Protein AF-A0A846P9B1-F1 (afdb_monomer)

Sequence (70 aa):
VGKTELARQLAERMGIAMHRFDMSEYQERHTVSRLIGSPPGYVGYDEGGLLTDAIRKTPHAVLLLDEVEK

Secondary structure (DSSP, 8-state):
--HHHHHHHHHHHHT-EEEEEEGGGG-SHHHHHHHHBPPTTSTTTTSBPHHHHHHHH-SSEEEEEESTT-

Structure (mmCIF, N/CA/C/O backbone):
data_AF-A0A846P9B1-F1
#
_entry.id   AF-A0A846P9B1-F1
#
loop_
_atom_site.group_PDB
_atom_site.id
_atom_site.type_symbol
_atom_site.label_atom_id
_atom_site.label_alt_id
_atom_site.label_comp_id
_atom_site.label_asym_id
_atom_site.label_entity_id
_atom_site.label_seq_id
_atom_site.pdbx_PDB_ins_code
_atom_site.Cartn_x
_atom_site.Cartn_y
_atom_site.Cartn_z
_atom_site.occupancy
_atom_site.B_iso_or_equiv
_atom_site.auth_seq_id
_atom_site.auth_comp_id
_atom_site.auth_asym_id
_atom_site.auth_atom_id
_atom_site.pdbx_PDB_model_num
ATOM 1 N N . VAL A 1 1 ? -2.501 11.381 14.563 1.00 79.94 1 VAL A N 1
ATOM 2 C CA . VAL A 1 1 ? -2.870 10.249 15.450 1.00 79.94 1 VAL A CA 1
ATOM 3 C C . VAL A 1 1 ? -4.151 9.617 14.905 1.00 79.94 1 VAL A C 1
ATOM 5 O O . VAL A 1 1 ? -5.017 10.375 14.496 1.00 79.94 1 VAL A O 1
ATOM 8 N N . GLY A 1 2 ? -4.250 8.283 14.803 1.00 90.50 2 GLY A N 1
ATOM 9 C CA . GLY A 1 2 ? -5.475 7.573 14.371 1.00 90.50 2 GLY A CA 1
ATOM 10 C C . GLY A 1 2 ? -5.682 7.353 12.860 1.00 90.50 2 GLY A C 1
ATOM 11 O O . GLY A 1 2 ? -6.658 6.715 12.480 1.00 90.50 2 GLY A O 1
ATOM 12 N N . LYS A 1 3 ? -4.771 7.826 11.996 1.00 91.19 3 LYS A N 1
ATOM 13 C CA . LYS A 1 3 ? -4.875 7.694 10.525 1.00 91.19 3 LYS A CA 1
ATOM 14 C C . LYS A 1 3 ? -4.971 6.220 10.086 1.00 91.19 3 LYS A C 1
ATOM 16 O O . LYS A 1 3 ? -5.906 5.834 9.390 1.00 91.19 3 LYS A O 1
ATOM 21 N N . THR A 1 4 ? -4.045 5.391 10.564 1.00 94.25 4 THR A N 1
ATOM 22 C CA . THR A 1 4 ? -3.977 3.950 10.264 1.00 94.25 4 THR A CA 1
ATOM 23 C C . THR A 1 4 ? -5.192 3.191 10.794 1.00 94.25 4 THR A C 1
ATOM 25 O O . THR A 1 4 ? -5.730 2.320 10.118 1.00 94.25 4 THR A O 1
ATOM 28 N N . GLU A 1 5 ? -5.656 3.555 11.990 1.00 96.62 5 GLU A N 1
ATOM 29 C CA . GLU A 1 5 ? -6.820 2.935 12.623 1.00 96.62 5 GLU A CA 1
ATOM 30 C C . GLU A 1 5 ? -8.107 3.214 11.837 1.00 96.62 5 GLU A C 1
ATOM 32 O O . GLU A 1 5 ? -8.893 2.300 11.600 1.00 96.62 5 GLU A O 1
ATOM 37 N N . LEU A 1 6 ? -8.289 4.446 11.350 1.00 96.94 6 LEU A N 1
ATOM 38 C CA . LEU A 1 6 ? -9.413 4.793 10.480 1.00 96.94 6 LEU A CA 1
ATOM 39 C C . LEU A 1 6 ? -9.405 3.969 9.184 1.00 96.94 6 LEU A C 1
ATOM 41 O O . LEU A 1 6 ? -10.448 3.462 8.781 1.00 96.94 6 LEU A O 1
ATOM 45 N N . ALA A 1 7 ? -8.241 3.809 8.548 1.00 97.56 7 ALA A N 1
ATOM 46 C CA . ALA A 1 7 ? -8.110 3.017 7.324 1.00 97.56 7 ALA A CA 1
ATOM 47 C C . ALA A 1 7 ? -8.456 1.535 7.555 1.00 97.56 7 ALA A C 1
ATOM 49 O O . ALA A 1 7 ? -9.175 0.938 6.753 1.00 97.56 7 ALA A O 1
ATOM 50 N N . ARG A 1 8 ? -8.006 0.966 8.681 1.00 97.50 8 ARG A N 1
ATOM 51 C CA . ARG A 1 8 ? -8.326 -0.409 9.080 1.00 97.50 8 ARG A CA 1
ATOM 52 C C . ARG A 1 8 ? -9.826 -0.602 9.300 1.00 97.50 8 ARG A C 1
ATOM 54 O O . ARG A 1 8 ? -10.418 -1.504 8.715 1.00 97.50 8 ARG A O 1
ATOM 61 N N . GLN A 1 9 ? -10.451 0.280 10.080 1.00 98.31 9 GLN A N 1
ATOM 62 C CA . GLN A 1 9 ? -11.896 0.240 10.324 1.00 98.31 9 GLN A CA 1
ATOM 63 C C . GLN A 1 9 ? -12.694 0.417 9.029 1.00 98.31 9 GLN A C 1
ATOM 65 O O . GLN A 1 9 ? -13.703 -0.253 8.837 1.00 98.31 9 GLN A O 1
ATOM 70 N N . LEU A 1 10 ? -12.251 1.287 8.118 1.00 98.12 10 LEU A N 1
ATOM 71 C CA . LEU A 1 10 ? -12.904 1.475 6.823 1.00 98.12 10 LEU A CA 1
ATOM 72 C C . LEU A 1 10 ? -12.883 0.186 5.991 1.00 98.12 10 LEU A C 1
ATOM 74 O O . LEU A 1 10 ? -13.926 -0.218 5.480 1.00 98.12 10 LEU A O 1
ATOM 78 N N . ALA A 1 11 ? -11.728 -0.478 5.897 1.00 98.31 11 ALA A N 1
ATOM 79 C CA . ALA A 1 11 ? -11.592 -1.740 5.174 1.00 98.31 11 ALA A CA 1
ATOM 80 C C . ALA A 1 11 ? -12.494 -2.836 5.766 1.00 98.31 11 ALA A C 1
ATOM 82 O O . ALA A 1 11 ? -13.237 -3.488 5.031 1.00 98.31 11 ALA A O 1
ATOM 83 N N . GLU A 1 12 ? -12.505 -2.969 7.097 1.00 98.25 12 GLU A N 1
ATOM 84 C CA . GLU A 1 12 ? -13.371 -3.909 7.821 1.00 98.25 12 GLU A 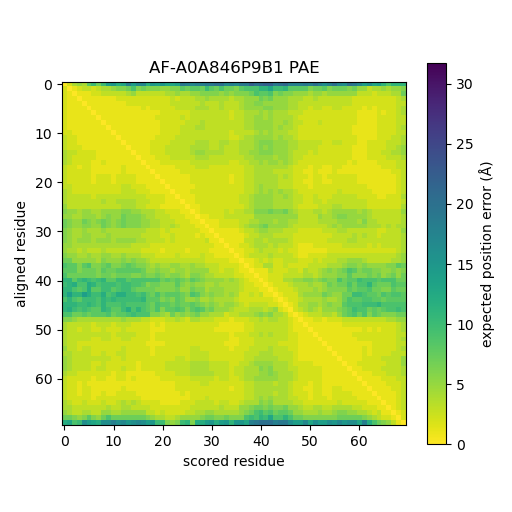CA 1
ATOM 85 C C . GLU A 1 12 ? -14.861 -3.618 7.587 1.00 98.25 12 GLU A C 1
ATOM 87 O O . GLU A 1 12 ? -15.635 -4.529 7.295 1.00 98.25 12 GLU A O 1
ATOM 92 N N . ARG A 1 13 ? -15.276 -2.346 7.660 1.00 98.50 13 ARG A N 1
ATOM 93 C CA . ARG A 1 13 ? -16.674 -1.931 7.452 1.00 98.50 13 ARG A CA 1
ATOM 94 C C . ARG A 1 13 ? -17.152 -2.133 6.020 1.00 98.50 13 ARG A C 1
ATOM 96 O O . ARG A 1 13 ? -18.333 -2.398 5.817 1.00 98.50 13 ARG A O 1
ATOM 103 N N . MET A 1 14 ? -16.259 -1.994 5.046 1.00 98.00 14 MET A N 1
ATOM 104 C CA . MET A 1 14 ? -16.557 -2.213 3.631 1.00 98.00 14 MET A CA 1
ATOM 105 C C . MET A 1 14 ? -16.390 -3.678 3.204 1.00 98.00 14 MET A C 1
ATOM 107 O O . MET A 1 14 ? -16.806 -4.028 2.102 1.00 98.00 14 MET A O 1
ATOM 111 N N . GLY A 1 15 ? -15.794 -4.533 4.044 1.00 98.12 15 GLY A N 1
ATOM 112 C CA . GLY A 1 15 ? -15.511 -5.930 3.709 1.00 98.12 15 GLY A CA 1
ATOM 113 C C . GLY A 1 15 ? -14.488 -6.090 2.579 1.00 98.12 15 GLY A C 1
ATOM 114 O O . GLY A 1 15 ? -14.572 -7.046 1.811 1.00 98.12 15 GLY A O 1
ATOM 115 N N . ILE A 1 16 ? -13.549 -5.148 2.450 1.00 98.12 16 ILE A N 1
ATOM 116 C CA . ILE A 1 16 ? -12.513 -5.144 1.406 1.00 98.12 16 ILE A CA 1
ATOM 117 C C . ILE A 1 16 ? -11.117 -5.283 2.010 1.00 98.12 16 ILE A C 1
ATOM 119 O O . ILE A 1 16 ? -10.904 -5.021 3.193 1.00 98.12 16 ILE A O 1
ATOM 123 N N . ALA A 1 17 ? -10.149 -5.689 1.190 1.00 98.00 17 ALA A N 1
ATOM 124 C CA . ALA A 1 17 ? -8.764 -5.812 1.630 1.00 98.00 17 ALA A CA 1
ATOM 125 C C . ALA A 1 17 ? -8.171 -4.443 2.005 1.00 98.00 17 ALA A C 1
ATOM 127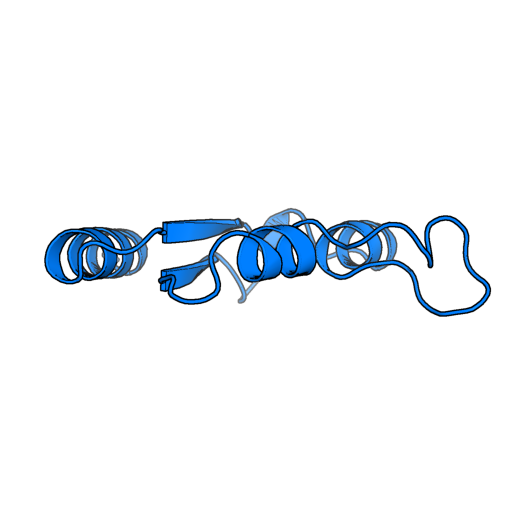 O O . ALA A 1 17 ? -8.508 -3.420 1.406 1.00 98.00 17 ALA A O 1
ATOM 128 N N . MET A 1 18 ? -7.247 -4.438 2.965 1.00 97.88 18 MET A N 1
ATOM 129 C CA . MET A 1 18 ? -6.388 -3.292 3.254 1.00 97.88 18 MET A CA 1
ATOM 130 C C . MET A 1 18 ? -4.961 -3.618 2.822 1.00 97.88 18 MET A C 1
ATOM 132 O O . MET A 1 18 ? -4.363 -4.563 3.334 1.00 97.88 18 MET A O 1
ATOM 136 N N . HIS A 1 19 ? -4.406 -2.805 1.928 1.00 98.00 19 HIS A N 1
ATOM 137 C CA . HIS A 1 19 ? -2.988 -2.827 1.575 1.00 98.00 19 HIS A CA 1
ATOM 138 C C . HIS A 1 19 ? -2.295 -1.663 2.252 1.00 98.00 19 HIS A C 1
AT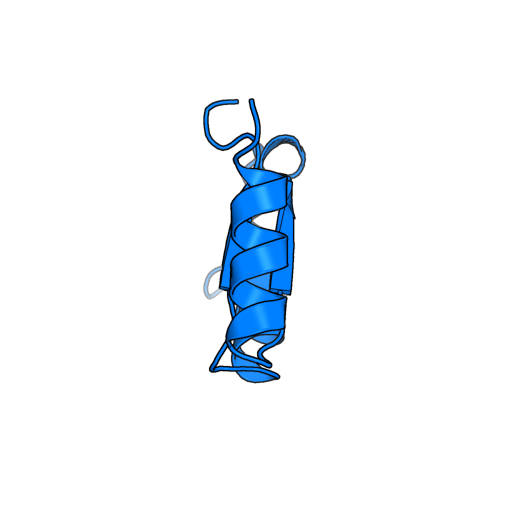OM 140 O O . HIS A 1 19 ? -2.732 -0.524 2.110 1.00 98.00 19 HIS A O 1
ATOM 146 N N . ARG A 1 20 ? -1.218 -1.934 2.985 1.00 96.50 20 ARG A N 1
ATOM 147 C CA . ARG A 1 20 ? -0.436 -0.909 3.673 1.00 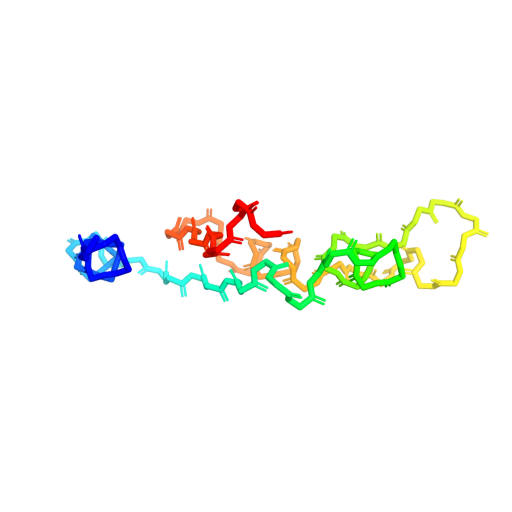96.50 20 ARG A CA 1
ATOM 148 C C . ARG A 1 20 ? 1.004 -0.966 3.201 1.00 96.50 20 ARG A C 1
ATOM 150 O O . ARG A 1 20 ? 1.617 -2.027 3.251 1.00 96.50 20 ARG A O 1
ATOM 157 N N . PHE A 1 21 ? 1.530 0.185 2.814 1.00 96.12 21 PHE A N 1
ATOM 158 C CA . PHE A 1 21 ? 2.935 0.367 2.491 1.00 96.12 21 PHE A CA 1
ATOM 159 C C . PHE A 1 21 ? 3.489 1.510 3.344 1.00 96.12 21 PHE A C 1
ATOM 161 O O . PHE A 1 21 ? 2.883 2.580 3.402 1.00 96.12 21 PHE A O 1
ATOM 168 N N . ASP A 1 22 ? 4.611 1.271 4.021 1.00 94.94 22 ASP A N 1
ATOM 169 C CA . ASP A 1 22 ? 5.355 2.295 4.759 1.00 94.94 22 ASP A CA 1
ATOM 170 C C . ASP A 1 22 ? 6.284 3.022 3.782 1.00 94.94 22 ASP A C 1
ATOM 172 O O . ASP A 1 22 ? 7.208 2.417 3.241 1.00 94.94 22 ASP A O 1
ATOM 176 N N . MET A 1 23 ? 6.018 4.299 3.499 1.00 94.44 23 MET A N 1
ATOM 177 C CA . MET A 1 23 ? 6.765 5.058 2.489 1.00 94.44 23 MET A CA 1
ATOM 178 C C . MET A 1 23 ? 8.204 5.357 2.902 1.00 94.44 23 MET A C 1
ATOM 180 O O . MET A 1 23 ? 9.030 5.599 2.022 1.00 94.44 23 MET A O 1
ATOM 184 N N . SER A 1 24 ? 8.549 5.221 4.187 1.00 93.62 24 SER A N 1
ATOM 185 C CA . SER A 1 24 ? 9.932 5.383 4.643 1.00 93.62 24 SER A CA 1
ATOM 186 C C . SER A 1 24 ? 10.880 4.316 4.072 1.00 93.62 24 SER A C 1
ATOM 188 O O . SER A 1 24 ? 12.068 4.575 3.897 1.00 93.62 24 SER A O 1
ATOM 190 N N . GLU A 1 25 ? 10.364 3.147 3.674 1.00 93.25 25 GLU A N 1
ATOM 191 C CA . GLU A 1 25 ? 11.138 2.095 2.994 1.00 93.25 25 GLU A CA 1
ATOM 192 C C . GLU A 1 25 ? 11.423 2.421 1.511 1.00 93.25 25 GLU A C 1
ATOM 194 O O . GLU A 1 25 ? 12.298 1.816 0.881 1.00 93.25 25 GLU A O 1
ATOM 199 N N . TYR A 1 26 ? 10.697 3.384 0.934 1.00 93.19 26 TYR A N 1
ATOM 200 C CA . TYR A 1 26 ? 10.655 3.653 -0.507 1.00 93.19 26 TYR A CA 1
ATOM 201 C C . TYR A 1 26 ? 11.159 5.052 -0.893 1.00 93.19 26 TYR A C 1
ATOM 203 O O . TYR A 1 26 ? 10.817 5.555 -1.958 1.00 93.19 26 TYR A O 1
ATOM 211 N N . GLN A 1 27 ? 11.988 5.680 -0.061 1.00 89.56 27 GLN A N 1
ATOM 212 C CA . GLN A 1 27 ? 12.521 7.029 -0.314 1.00 89.56 27 GLN A CA 1
ATOM 213 C C . GLN A 1 27 ? 13.567 7.070 -1.438 1.00 89.56 27 GLN A C 1
ATOM 215 O O . GLN A 1 27 ? 13.739 8.077 -2.125 1.00 89.56 27 GLN A O 1
ATOM 220 N N . GLU A 1 28 ? 14.271 5.960 -1.643 1.00 90.00 28 GLU A N 1
ATOM 221 C CA . GLU A 1 28 ? 15.357 5.854 -2.606 1.00 90.00 28 GLU A CA 1
ATOM 222 C C . GLU A 1 28 ? 14.859 5.396 -3.980 1.00 90.00 28 GLU A C 1
ATOM 224 O O . GLU A 1 28 ? 14.015 4.511 -4.118 1.00 90.00 28 GLU A O 1
ATOM 229 N N . ARG A 1 29 ? 15.456 5.919 -5.055 1.00 84.62 29 ARG A N 1
ATOM 230 C CA . ARG A 1 29 ? 15.013 5.620 -6.433 1.00 84.62 29 ARG A CA 1
ATOM 231 C C . ARG A 1 29 ? 14.986 4.117 -6.761 1.00 84.62 29 ARG A C 1
ATOM 233 O O . ARG A 1 29 ? 14.140 3.650 -7.529 1.00 84.62 29 ARG A O 1
ATOM 240 N N . HIS A 1 30 ? 15.915 3.354 -6.189 1.00 85.75 30 HIS A N 1
ATOM 241 C CA . HIS A 1 30 ? 15.997 1.910 -6.396 1.00 85.75 30 HIS A CA 1
ATOM 242 C C . HIS A 1 30 ? 14.928 1.137 -5.607 1.00 85.75 30 HIS A C 1
ATOM 244 O O . HIS A 1 30 ? 14.466 0.101 -6.086 1.00 85.75 30 HIS A O 1
ATOM 250 N N . THR A 1 31 ? 14.493 1.630 -4.442 1.00 89.88 31 THR A N 1
ATOM 251 C CA . THR A 1 31 ? 13.399 1.012 -3.680 1.00 89.88 31 THR A CA 1
ATOM 252 C C . THR A 1 31 ? 12.042 1.370 -4.277 1.00 89.88 31 THR A C 1
ATOM 254 O O . THR A 1 31 ? 11.205 0.478 -4.409 1.00 89.88 31 THR A O 1
ATOM 257 N N . VAL A 1 32 ? 11.859 2.595 -4.791 1.00 90.56 32 VAL A N 1
ATOM 258 C CA . VAL A 1 32 ? 10.658 2.981 -5.563 1.00 90.56 32 VAL A CA 1
ATOM 259 C C . VAL A 1 32 ? 10.403 2.013 -6.717 1.00 90.56 32 VAL A C 1
ATOM 261 O O . VAL A 1 32 ? 9.276 1.564 -6.906 1.00 90.56 32 VAL A O 1
ATOM 264 N N . SER A 1 33 ? 11.450 1.629 -7.453 1.00 90.69 33 SER A N 1
ATOM 265 C CA . SER A 1 33 ? 11.319 0.704 -8.589 1.00 90.69 33 SER A CA 1
ATOM 266 C C . SER A 1 33 ? 10.786 -0.673 -8.164 1.00 90.69 33 SER A C 1
ATOM 268 O O . SER A 1 33 ? 10.041 -1.291 -8.913 1.00 90.69 33 SER A O 1
ATOM 270 N N . ARG A 1 34 ? 11.068 -1.137 -6.937 1.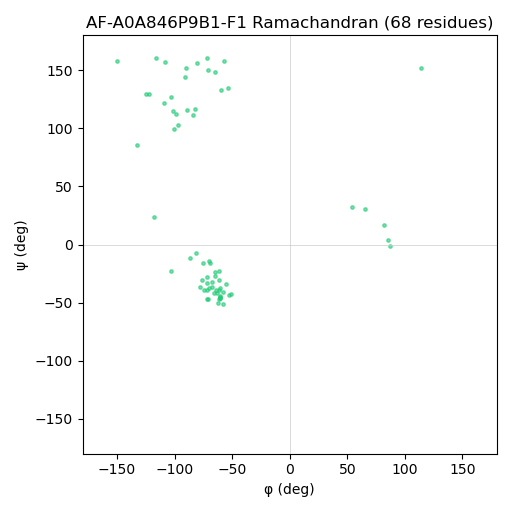00 90.12 34 ARG A N 1
ATOM 271 C CA . ARG A 1 34 ? 10.462 -2.371 -6.394 1.00 90.12 34 ARG A CA 1
ATOM 272 C C . ARG A 1 34 ? 8.983 -2.192 -6.043 1.00 90.12 34 ARG A C 1
ATOM 274 O O . ARG A 1 34 ? 8.204 -3.134 -6.161 1.00 90.12 34 ARG A O 1
ATOM 281 N N . LEU A 1 35 ? 8.587 -0.997 -5.601 1.00 94.25 35 LEU A N 1
ATOM 282 C CA . LEU A 1 35 ? 7.204 -0.703 -5.226 1.00 94.25 35 LEU A CA 1
ATOM 283 C C . LEU A 1 35 ? 6.279 -0.646 -6.445 1.00 94.25 35 LEU A C 1
ATOM 285 O O . LEU A 1 35 ? 5.205 -1.242 -6.418 1.00 94.25 35 LEU A O 1
ATOM 289 N N . ILE A 1 36 ? 6.682 0.063 -7.502 1.00 92.31 36 ILE A N 1
ATOM 290 C CA . ILE A 1 36 ? 5.816 0.331 -8.666 1.00 92.31 36 ILE A CA 1
ATOM 291 C C . ILE A 1 36 ? 6.137 -0.533 -9.892 1.00 92.31 36 ILE A C 1
ATOM 293 O O . ILE A 1 36 ? 5.244 -0.769 -10.707 1.00 92.31 36 ILE A O 1
ATOM 297 N N . GLY A 1 37 ? 7.363 -1.048 -9.981 1.00 92.12 37 GLY A N 1
ATOM 298 C CA . GLY A 1 37 ? 7.919 -1.737 -11.145 1.00 92.12 37 GLY A CA 1
ATOM 299 C C . GLY A 1 37 ? 9.074 -0.943 -11.762 1.00 92.12 37 GLY A C 1
ATOM 300 O O . GLY A 1 37 ? 9.141 0.287 -11.651 1.00 92.12 37 GLY A O 1
ATOM 301 N N . SER A 1 38 ? 10.005 -1.646 -12.408 1.00 91.44 38 SER A N 1
ATOM 302 C CA . SER A 1 38 ? 11.103 -1.001 -13.134 1.00 91.44 38 SER A CA 1
ATOM 303 C C . SER A 1 38 ? 10.589 -0.310 -14.407 1.00 91.44 38 SER A C 1
ATOM 305 O O . SER A 1 38 ? 9.614 -0.765 -14.999 1.00 91.44 38 SER A O 1
ATOM 307 N N . PRO A 1 39 ? 11.225 0.778 -14.875 1.00 86.06 39 PRO A N 1
ATOM 308 C CA . PRO A 1 39 ? 10.879 1.398 -1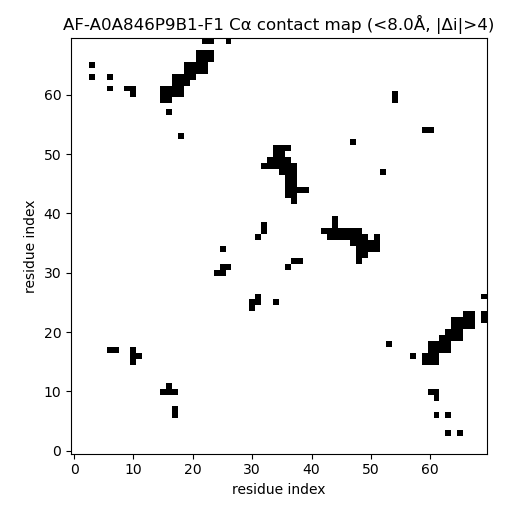6.153 1.00 86.06 39 PRO A CA 1
ATOM 309 C C . PRO A 1 39 ? 11.318 0.544 -17.363 1.00 86.06 39 PRO A C 1
ATOM 311 O O . PRO A 1 39 ? 12.215 -0.293 -17.227 1.00 86.06 39 PRO A O 1
ATOM 314 N N . PRO A 1 40 ? 10.742 0.764 -18.566 1.00 87.50 40 PRO A N 1
ATOM 315 C CA . PRO A 1 40 ? 11.153 0.060 -19.782 1.00 87.50 40 PRO A CA 1
ATOM 316 C C . PRO A 1 40 ? 12.658 0.184 -20.035 1.00 87.50 40 PRO A C 1
ATOM 318 O O . PRO A 1 40 ? 13.221 1.276 -19.942 1.00 87.50 40 PRO A O 1
ATOM 321 N N . GLY A 1 41 ? 13.308 -0.933 -20.369 1.00 86.88 41 GLY A N 1
ATOM 322 C CA . GLY A 1 41 ? 14.756 -0.986 -20.606 1.00 86.88 41 GLY A CA 1
ATOM 323 C C . GLY A 1 41 ? 15.617 -1.185 -19.351 1.00 86.88 41 GLY A C 1
ATOM 324 O O . GLY A 1 41 ? 16.841 -1.199 -19.465 1.00 86.88 41 GLY A O 1
ATOM 325 N N . TYR A 1 42 ? 15.007 -1.373 -18.175 1.00 86.56 42 TYR A N 1
ATOM 326 C CA . TYR A 1 42 ? 15.692 -1.737 -16.931 1.00 86.56 42 TYR A CA 1
ATOM 327 C C . TYR A 1 42 ? 15.387 -3.187 -16.529 1.00 86.56 42 TYR A C 1
ATOM 329 O O . TYR A 1 42 ? 14.367 -3.760 -16.913 1.00 86.56 42 TYR A O 1
ATOM 337 N N . VAL A 1 43 ? 16.276 -3.790 -15.734 1.00 84.94 43 VAL A N 1
ATOM 338 C CA . VAL A 1 43 ? 16.072 -5.140 -15.179 1.00 84.94 43 VAL A CA 1
ATOM 339 C C . VAL A 1 43 ? 14.804 -5.160 -14.319 1.00 84.94 43 VAL A C 1
ATOM 341 O O . VAL A 1 43 ? 14.604 -4.267 -13.492 1.00 84.94 43 VAL A O 1
ATOM 344 N N . GLY A 1 44 ? 13.954 -6.170 -14.521 1.00 81.62 44 GLY A N 1
ATOM 345 C CA . GLY A 1 44 ? 12.676 -6.307 -13.817 1.00 81.62 44 GLY A CA 1
ATOM 346 C C . GLY A 1 44 ? 11.533 -5.471 -14.403 1.00 81.62 44 GLY A C 1
ATOM 347 O O . GLY A 1 44 ? 10.549 -5.260 -13.714 1.00 81.62 44 GLY A O 1
ATOM 348 N N . TYR A 1 45 ? 11.638 -4.963 -15.641 1.00 83.88 45 TYR A N 1
ATOM 349 C CA . TYR A 1 45 ? 10.533 -4.238 -16.300 1.00 83.88 45 TYR A CA 1
ATOM 350 C C . TYR A 1 45 ? 9.253 -5.081 -16.426 1.00 83.88 45 TYR A C 1
ATOM 352 O O . TYR A 1 45 ? 8.154 -4.581 -16.200 1.00 83.88 45 TYR A O 1
ATOM 360 N N . ASP A 1 46 ? 9.405 -6.364 -16.754 1.00 84.25 46 ASP A N 1
ATOM 361 C CA . ASP A 1 46 ? 8.281 -7.300 -16.876 1.00 84.25 46 ASP A CA 1
ATOM 362 C C . ASP A 1 46 ? 7.829 -7.860 -15.514 1.00 84.25 46 ASP A C 1
ATOM 364 O O . ASP A 1 46 ? 6.807 -8.543 -15.420 1.00 84.25 46 ASP A O 1
ATOM 368 N N . GLU A 1 47 ? 8.577 -7.566 -14.448 1.00 82.69 47 GLU A N 1
ATOM 369 C CA . GLU A 1 47 ? 8.221 -7.904 -13.077 1.00 82.69 47 GLU A CA 1
ATOM 370 C C . GLU A 1 47 ? 7.396 -6.741 -12.507 1.00 82.69 47 GLU A C 1
ATOM 372 O O . GLU A 1 47 ? 7.854 -5.601 -12.414 1.00 82.69 47 GLU A O 1
ATOM 377 N N . GLY A 1 48 ? 6.129 -7.005 -12.176 1.00 86.06 48 GLY A N 1
ATOM 378 C CA . GLY A 1 48 ? 5.264 -6.010 -11.547 1.00 86.06 48 GLY A CA 1
ATOM 379 C C . GLY A 1 48 ? 5.858 -5.474 -10.241 1.00 86.06 48 GLY A C 1
ATOM 380 O O . GLY A 1 48 ? 6.695 -6.101 -9.595 1.00 86.06 48 GLY A O 1
ATOM 381 N N . GLY A 1 49 ? 5.412 -4.291 -9.834 1.00 94.19 49 GLY A N 1
ATOM 382 C CA . GLY A 1 49 ? 5.758 -3.737 -8.530 1.00 94.19 49 GLY A CA 1
ATOM 383 C C . GLY A 1 49 ? 4.903 -4.333 -7.420 1.00 94.19 49 GLY A C 1
ATOM 384 O O . GLY A 1 49 ? 3.763 -4.738 -7.649 1.00 94.19 49 GLY A O 1
ATOM 385 N N . LEU A 1 50 ? 5.409 -4.308 -6.186 1.00 95.38 50 LEU A N 1
ATOM 386 C CA . LEU A 1 50 ? 4.666 -4.768 -5.005 1.00 95.38 50 LEU A CA 1
ATOM 387 C C . LEU A 1 50 ? 3.268 -4.130 -4.902 1.00 95.38 50 LEU A C 1
ATOM 389 O O . LEU A 1 50 ? 2.286 -4.819 -4.625 1.00 95.38 50 LEU A O 1
ATOM 393 N N . LEU A 1 51 ? 3.165 -2.824 -5.163 1.00 96.19 51 LEU A N 1
ATOM 394 C CA . LEU A 1 51 ? 1.903 -2.087 -5.138 1.00 96.19 51 LEU A CA 1
ATOM 395 C C . LEU A 1 51 ? 1.015 -2.450 -6.327 1.00 96.19 51 LEU A C 1
ATOM 397 O O . LEU A 1 51 ? -0.177 -2.706 -6.150 1.00 96.19 51 LEU A O 1
ATOM 401 N N . THR A 1 52 ? 1.573 -2.483 -7.537 1.00 94.44 52 THR A N 1
ATOM 402 C CA . THR A 1 52 ? 0.784 -2.747 -8.747 1.00 94.44 52 THR A CA 1
ATOM 403 C C . THR A 1 52 ? 0.249 -4.178 -8.761 1.00 94.44 52 THR A C 1
ATOM 405 O O . THR A 1 52 ? -0.910 -4.392 -9.122 1.00 94.44 52 THR A O 1
ATOM 408 N N . ASP A 1 53 ? 1.017 -5.144 -8.262 1.00 95.31 53 ASP A N 1
ATOM 409 C CA . ASP A 1 53 ? 0.585 -6.532 -8.114 1.00 95.31 53 ASP A CA 1
ATOM 410 C C . ASP A 1 53 ? -0.447 -6.723 -6.996 1.00 95.31 53 ASP A C 1
ATOM 412 O O . ASP A 1 53 ? -1.405 -7.482 -7.176 1.00 95.31 53 ASP A O 1
ATOM 416 N N . ALA A 1 54 ? -0.304 -6.028 -5.860 1.00 96.50 54 ALA A N 1
ATOM 417 C CA . ALA A 1 54 ? -1.289 -6.064 -4.777 1.00 96.50 54 ALA A CA 1
ATOM 418 C C . ALA A 1 54 ? -2.665 -5.562 -5.249 1.00 96.50 54 ALA A C 1
ATOM 420 O O . ALA A 1 54 ? -3.684 -6.224 -5.028 1.00 96.50 54 ALA A O 1
ATOM 421 N N . ILE A 1 55 ? -2.689 -4.440 -5.976 1.00 96.19 55 ILE A N 1
ATOM 422 C CA . ILE A 1 55 ? -3.921 -3.873 -6.537 1.00 96.19 55 ILE A CA 1
ATOM 423 C C . ILE A 1 55 ? -4.479 -4.742 -7.669 1.00 96.19 55 ILE A C 1
ATOM 425 O O . ILE A 1 55 ? -5.690 -4.935 -7.740 1.00 96.19 55 ILE A O 1
ATOM 429 N N . ARG A 1 56 ? -3.632 -5.346 -8.516 1.00 95.44 56 ARG A N 1
ATOM 430 C CA . ARG A 1 56 ? -4.098 -6.279 -9.558 1.00 95.44 56 ARG A CA 1
ATOM 431 C C . ARG A 1 56 ? -4.821 -7.494 -8.960 1.00 95.44 56 ARG A C 1
ATOM 433 O O . ARG A 1 56 ? -5.801 -7.954 -9.539 1.00 95.44 56 ARG A O 1
ATOM 440 N N . LYS A 1 57 ? -4.358 -8.005 -7.812 1.00 96.19 57 LYS A N 1
ATOM 441 C CA . LYS A 1 57 ? -4.974 -9.147 -7.108 1.00 96.19 57 LYS A CA 1
ATOM 442 C C . LYS A 1 57 ? -6.273 -8.776 -6.393 1.00 96.19 57 LYS A C 1
ATOM 444 O O . LYS A 1 57 ? -7.209 -9.569 -6.408 1.00 96.19 57 LYS A O 1
ATOM 449 N N . THR A 1 58 ? -6.346 -7.594 -5.779 1.00 97.50 58 THR A N 1
ATOM 450 C CA . THR A 1 58 ? -7.568 -7.104 -5.117 1.00 97.50 58 THR A CA 1
ATOM 451 C C . THR A 1 58 ? -7.864 -5.654 -5.534 1.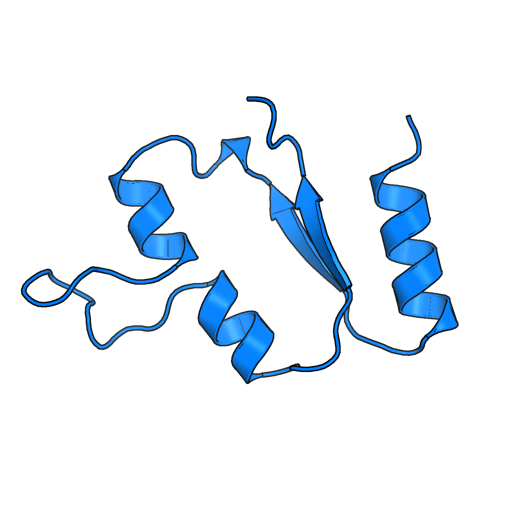00 97.50 58 THR A C 1
ATOM 453 O O . THR A 1 58 ? -7.484 -4.713 -4.830 1.00 97.50 58 THR A O 1
ATOM 456 N N . PRO A 1 59 ? -8.556 -5.451 -6.670 1.00 96.56 59 PRO A N 1
ATOM 457 C CA . PRO A 1 59 ? -8.776 -4.116 -7.238 1.00 96.56 59 PRO A CA 1
ATOM 458 C C . PRO A 1 59 ? -9.632 -3.195 -6.361 1.00 96.56 59 PRO A C 1
ATOM 460 O O . PRO A 1 59 ? -9.496 -1.975 -6.415 1.00 96.56 59 PRO A O 1
ATOM 463 N N . HIS A 1 60 ? -10.512 -3.777 -5.544 1.00 97.88 60 HIS A N 1
ATOM 464 C CA . HIS A 1 60 ? -11.303 -3.063 -4.547 1.00 97.88 60 HIS A CA 1
ATOM 465 C C . HIS A 1 60 ? -10.656 -3.253 -3.176 1.00 97.88 60 HIS A C 1
ATOM 467 O O . HIS A 1 60 ? -10.816 -4.297 -2.545 1.00 97.88 60 HIS A O 1
ATOM 473 N N . ALA A 1 61 ? -9.889 -2.257 -2.744 1.00 98.19 61 ALA A N 1
ATOM 474 C CA . ALA A 1 61 ? -9.147 -2.281 -1.491 1.00 98.19 61 ALA A CA 1
ATOM 475 C C . ALA A 1 61 ? -8.998 -0.867 -0.917 1.00 98.19 61 ALA A C 1
ATOM 477 O O . ALA A 1 61 ? -9.044 0.124 -1.649 1.00 98.19 61 ALA A O 1
ATOM 478 N N . VAL A 1 62 ? -8.767 -0.777 0.391 1.00 98.31 62 VAL A N 1
ATOM 479 C CA . VAL A 1 62 ? -8.207 0.425 1.016 1.00 98.31 62 VAL A CA 1
ATOM 480 C C . VAL A 1 62 ? -6.691 0.370 0.844 1.00 98.31 62 VAL A C 1
ATOM 482 O O . VAL A 1 62 ? -6.044 -0.532 1.371 1.00 98.31 62 VAL A O 1
ATOM 485 N N . LEU A 1 63 ? -6.118 1.329 0.118 1.00 97.62 63 LEU A N 1
ATOM 486 C CA . LEU A 1 63 ? -4.670 1.488 -0.017 1.00 97.62 63 LEU A CA 1
ATOM 487 C C . LEU A 1 63 ? -4.185 2.575 0.946 1.00 97.62 63 LEU A C 1
ATOM 489 O O . LEU A 1 63 ? -4.504 3.750 0.772 1.00 97.62 63 LEU A O 1
ATOM 493 N N . LEU A 1 64 ? -3.410 2.182 1.954 1.00 97.06 64 LEU A N 1
ATOM 494 C CA . LEU A 1 64 ? -2.758 3.091 2.887 1.00 97.06 64 LEU A CA 1
ATOM 495 C C . LEU A 1 64 ? -1.279 3.249 2.522 1.00 97.06 64 LEU A C 1
ATOM 497 O O . LEU A 1 64 ? -0.500 2.305 2.643 1.00 97.06 64 LEU A O 1
ATOM 501 N N . LEU A 1 65 ? -0.907 4.464 2.126 1.00 95.75 65 LEU A N 1
ATOM 502 C CA . LEU A 1 65 ? 0.482 4.905 2.013 1.00 95.75 65 LEU A CA 1
ATOM 503 C C . LEU A 1 65 ? 0.823 5.668 3.298 1.00 95.75 65 LEU A C 1
ATOM 505 O O . LEU A 1 65 ? 0.338 6.780 3.509 1.00 95.75 65 LEU A O 1
A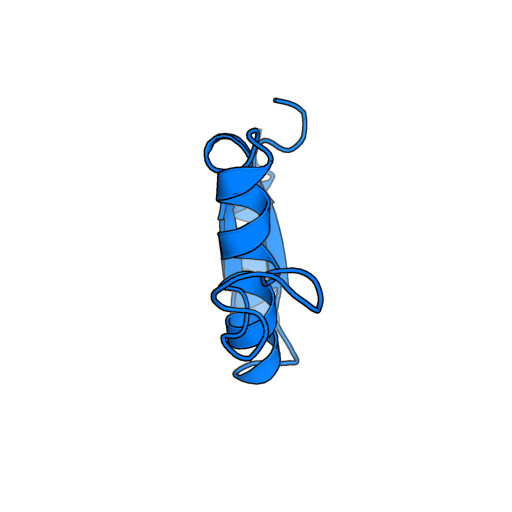TOM 509 N N . ASP A 1 66 ? 1.554 5.016 4.197 1.00 93.62 66 ASP A N 1
ATOM 510 C CA . ASP A 1 66 ? 1.883 5.531 5.530 1.00 93.62 66 ASP A CA 1
ATOM 511 C C . ASP A 1 66 ? 3.195 6.330 5.490 1.00 93.62 66 ASP A C 1
ATOM 513 O O . ASP A 1 66 ? 4.046 6.051 4.652 1.00 93.62 66 ASP A O 1
ATOM 517 N N . GLU A 1 67 ? 3.363 7.309 6.384 1.00 92.00 67 GLU A N 1
ATOM 518 C CA . GLU A 1 67 ? 4.602 8.114 6.512 1.00 92.00 67 GLU A CA 1
ATOM 519 C C . GLU A 1 67 ? 5.083 8.799 5.206 1.00 92.00 67 GLU A C 1
ATOM 521 O O . GLU A 1 67 ? 6.277 8.993 5.007 1.00 92.00 67 GLU A O 1
ATOM 526 N N . VAL A 1 68 ? 4.168 9.205 4.314 1.00 88.69 68 VAL A N 1
ATOM 527 C CA . VAL A 1 68 ? 4.505 9.828 3.010 1.00 88.69 68 VAL A CA 1
ATOM 528 C C . VAL A 1 68 ? 5.286 11.144 3.122 1.00 88.69 68 VAL A C 1
ATOM 530 O O . VAL A 1 68 ? 5.941 11.565 2.175 1.00 88.69 68 VAL A O 1
ATOM 533 N N . GLU A 1 69 ? 5.180 11.824 4.265 1.00 84.00 69 GLU A N 1
ATOM 534 C CA . GLU A 1 69 ? 5.919 13.051 4.562 1.00 84.00 69 GLU A CA 1
ATOM 535 C C . GLU A 1 69 ? 7.427 12.856 4.772 1.00 84.00 69 GLU A C 1
ATOM 537 O O . GLU A 1 69 ? 8.152 13.852 4.807 1.00 84.00 69 G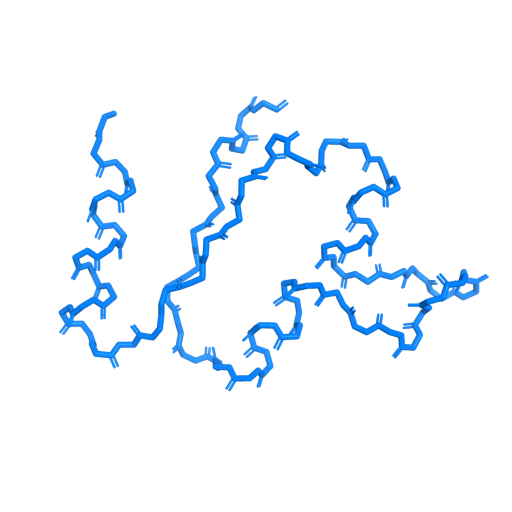LU A O 1
ATOM 542 N N . LYS A 1 70 ? 7.893 11.617 4.950 1.00 67.06 70 LYS A N 1
ATOM 543 C CA . LYS A 1 70 ? 9.312 11.313 5.125 1.00 67.06 70 LYS A CA 1
ATOM 544 C C . LYS A 1 70 ? 9.939 10.905 3.809 1.00 67.06 70 LYS A C 1
ATOM 546 O O . LYS A 1 70 ? 11.027 11.442 3.525 1.00 67.06 70 LYS A O 1
#

Nearest PDB structures (foldseek):
  7uiw-assembly1_B  TM=8.667E-01  e=1.178E-07  Escherichia coli
  6w23-assembly1_A  TM=8.814E-01  e=3.724E-07  Escherichia coli K-12
  7uiw-assembly1_A  TM=8.574E-01  e=2.481E-07  Escherichia coli
  6uqe-assembly1_A  TM=8.815E-01  e=5.591E-07  Escherichia coli K-12
  7uix-assembly1_B  TM=8.661E-01  e=6.402E-07  Escherichia coli

Solvent-accessible surface area (backbone atoms only — not comparable to full-atom values): 4098 Å² total; per-residue (Å²): 135,64,65,70,57,52,52,50,52,50,14,63,75,69,74,37,51,71,48,76,45,64,36,68,75,40,75,46,78,74,40,37,28,52,37,63,26,30,57,89,95,43,85,52,40,91,40,75,4,59,54,52,49,52,38,71,76,44,76,67,49,40,77,44,75,38,63,71,92,103

Mean predicted aligned error: 3.57 Å

Foldseek 3Di:
DCPVVVLVVVCVVVVAAEAEDECVQVPDPVSVCQQANPDPPDPGNVPGHPPRVVCVVGVDYRYHHHPNVD

pLDDT: mean 92.6, std 5.85, range [67.06, 98.5]

Radius of gyration: 13.72 Å; Cα contacts (8 Å, |Δi|>4): 89; chains: 1; bounding box: 33×22×36 Å